Protein AF-A0AAN6M8W4-F1 (afdb_monomer_lite)

pLDDT: mean 87.65, std 9.82, range [48.22, 96.75]

Organism: NCBI:txid2831512

Radius of gyration: 18.32 Å; chains: 1; bounding box: 39×28×46 Å

InterPro domains:
  IPR036514 SGNH hydrolase superfamily [G3DSA:3.40.50.1110] (2-74)

Structure (mmCIF, N/CA/C/O backbone):
data_AF-A0AAN6M8W4-F1
#
_entry.id   AF-A0AAN6M8W4-F1
#
loop_
_atom_site.group_PDB
_atom_site.id
_atom_site.type_symbol
_atom_site.label_atom_id
_atom_site.label_alt_id
_atom_site.label_comp_id
_atom_site.label_asym_id
_atom_site.label_entity_id
_atom_site.label_seq_id
_atom_site.pdbx_PDB_ins_code
_atom_site.Cartn_x
_atom_site.Cartn_y
_atom_site.Cartn_z
_atom_site.occupancy
_atom_site.B_iso_or_equiv
_atom_site.auth_seq_id
_atom_site.auth_comp_id
_atom_site.auth_asym_id
_atom_site.auth_atom_id
_atom_site.pdbx_PDB_model_num
ATOM 1 N N . PHE A 1 1 ? -9.545 3.574 7.868 1.00 83.88 1 PHE A N 1
ATOM 2 C CA . PHE A 1 1 ? -8.987 2.286 8.324 1.00 83.88 1 PHE A CA 1
ATOM 3 C C . PHE A 1 1 ? -7.955 2.455 9.429 1.00 83.88 1 PHE A C 1
ATOM 5 O O . PHE A 1 1 ? -8.169 1.900 10.487 1.00 83.88 1 PHE A O 1
ATOM 12 N N . ASN A 1 2 ? -6.912 3.279 9.284 1.00 94.56 2 ASN A N 1
ATOM 13 C CA . ASN A 1 2 ? -5.973 3.517 10.398 1.00 94.56 2 ASN A CA 1
ATOM 14 C C . ASN A 1 2 ? -6.360 4.687 11.326 1.00 94.56 2 ASN A C 1
ATOM 16 O O . ASN A 1 2 ? -5.513 5.194 12.057 1.00 94.56 2 ASN A O 1
ATOM 20 N N . SER A 1 3 ? -7.607 5.172 11.292 1.00 95.44 3 SER A N 1
ATOM 21 C CA . SER A 1 3 ? -8.020 6.217 12.234 1.00 95.44 3 SER A CA 1
ATOM 22 C C . SER A 1 3 ? -8.085 5.630 13.650 1.00 95.44 3 SER A C 1
ATOM 24 O O . SER A 1 3 ? -8.546 4.496 13.800 1.00 95.44 3 SER A O 1
ATOM 26 N N . PRO A 1 4 ? -7.708 6.382 14.701 1.00 94.94 4 PRO A N 1
ATOM 27 C CA . PRO A 1 4 ? -7.773 5.886 16.078 1.00 94.94 4 PRO A CA 1
ATOM 28 C C . PRO A 1 4 ? -9.161 5.363 16.467 1.00 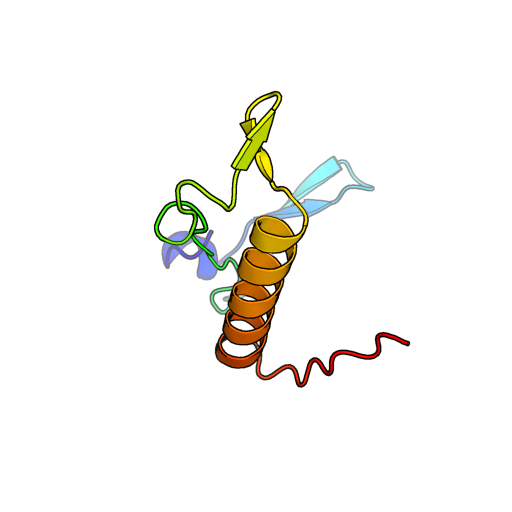94.94 4 PRO A C 1
ATOM 30 O O . PRO A 1 4 ? -9.278 4.356 17.158 1.00 94.94 4 PRO A O 1
ATOM 33 N N . SER A 1 5 ? -10.211 6.019 15.962 1.00 95.25 5 SER A N 1
ATOM 34 C CA . SER A 1 5 ? -11.609 5.625 16.155 1.00 95.25 5 SER A CA 1
ATOM 35 C C . SER A 1 5 ? -11.969 4.282 15.522 1.00 95.25 5 SER A C 1
ATOM 37 O O . SER A 1 5 ? -12.804 3.568 16.058 1.00 95.25 5 SER A O 1
ATOM 39 N N . TYR A 1 6 ? -11.361 3.935 14.388 1.00 94.50 6 TYR A N 1
ATOM 40 C CA . TYR A 1 6 ? -11.596 2.652 13.735 1.00 94.50 6 TYR A CA 1
ATOM 41 C C . TYR A 1 6 ? -10.763 1.555 14.397 1.00 94.50 6 TYR A C 1
ATOM 43 O O . TYR A 1 6 ? -11.269 0.471 14.655 1.00 94.50 6 TYR A O 1
ATOM 51 N N . LEU A 1 7 ? -9.499 1.851 14.714 1.00 96.25 7 LEU A N 1
ATOM 52 C CA . LEU A 1 7 ? -8.560 0.903 15.314 1.00 96.25 7 LEU A CA 1
ATOM 53 C C . LEU A 1 7 ? -8.933 0.485 16.742 1.00 96.25 7 LEU A C 1
ATOM 55 O O . LEU A 1 7 ? -8.458 -0.546 17.205 1.00 96.25 7 LEU A O 1
ATOM 59 N N . SER A 1 8 ? -9.771 1.243 17.455 1.00 96.50 8 SER A N 1
ATOM 60 C CA . SER A 1 8 ? -10.248 0.861 18.791 1.00 96.50 8 SER A CA 1
ATOM 61 C C . SER A 1 8 ? -11.246 -0.300 18.768 1.00 96.50 8 SER A C 1
ATOM 63 O O . SER A 1 8 ? -11.258 -1.094 19.708 1.00 96.50 8 SER A O 1
ATOM 65 N N . ASN A 1 9 ? -12.063 -0.406 17.714 1.00 95.94 9 ASN A N 1
ATOM 66 C CA . ASN A 1 9 ? -13.019 -1.496 17.530 1.00 95.94 9 ASN A CA 1
ATOM 67 C C . ASN A 1 9 ? -13.388 -1.713 16.042 1.00 95.94 9 ASN A C 1
ATOM 69 O O . ASN A 1 9 ? -14.505 -1.369 15.626 1.00 95.94 9 ASN A O 1
ATOM 73 N N . PRO A 1 10 ? -12.467 -2.259 15.222 1.00 95.38 10 PRO A N 1
ATOM 74 C CA . PRO A 1 10 ? -12.684 -2.421 13.789 1.00 95.38 10 PRO A CA 1
ATOM 75 C C . PRO A 1 10 ? -13.957 -3.186 13.438 1.00 95.38 10 PRO A C 1
ATOM 77 O O . PRO A 1 10 ? -14.362 -4.120 14.129 1.00 95.38 10 PRO A O 1
ATOM 80 N N . THR A 1 11 ? -14.563 -2.805 12.317 1.00 94.75 11 THR A N 1
ATOM 81 C CA . THR A 1 11 ? -15.654 -3.565 11.702 1.00 94.75 11 THR A CA 1
ATOM 82 C C . THR A 1 11 ? -15.073 -4.518 10.666 1.00 94.75 11 THR A C 1
ATOM 84 O O . THR A 1 11 ? -14.289 -4.105 9.814 1.00 94.75 11 THR A O 1
ATOM 87 N N . ILE A 1 12 ? -15.454 -5.787 10.728 1.00 93.31 12 ILE A N 1
ATOM 88 C CA . ILE A 1 12 ? -15.083 -6.811 9.752 1.00 93.31 12 ILE A CA 1
ATOM 89 C C . ILE A 1 12 ? -16.321 -7.273 8.992 1.00 93.31 12 ILE A C 1
ATOM 91 O O . ILE A 1 12 ? -17.432 -7.251 9.523 1.00 93.31 12 ILE A O 1
ATOM 95 N N . TYR A 1 13 ? -16.118 -7.677 7.743 1.00 95.12 13 TYR A N 1
ATOM 96 C CA . TYR A 1 13 ? -17.144 -8.294 6.914 1.00 95.12 13 TYR A CA 1
ATOM 97 C C . TYR A 1 13 ? -16.888 -9.796 6.836 1.00 95.12 13 TYR A C 1
ATOM 99 O O . TYR A 1 13 ? -15.793 -10.219 6.461 1.00 95.12 13 TYR A O 1
ATOM 107 N N . ASP A 1 14 ? -17.892 -10.592 7.184 1.00 95.31 14 ASP A N 1
ATOM 108 C CA . ASP A 1 14 ? -17.871 -12.037 6.992 1.00 95.31 14 ASP A CA 1
ATOM 109 C C . ASP A 1 14 ? -18.500 -12.374 5.635 1.00 95.31 14 ASP A C 1
ATOM 111 O O . ASP A 1 14 ? -19.699 -12.185 5.429 1.00 95.31 14 ASP A O 1
ATOM 115 N N . GLY A 1 15 ? -17.684 -12.881 4.709 1.00 94.12 15 GLY A N 1
ATOM 116 C CA . GLY A 1 15 ? -18.127 -13.250 3.365 1.00 94.12 15 GLY A CA 1
ATOM 117 C C . GLY A 1 15 ? -19.031 -14.485 3.308 1.00 94.12 15 GLY A C 1
ATOM 118 O O . GLY A 1 15 ? -19.754 -14.642 2.328 1.00 94.12 15 GLY A O 1
ATOM 119 N N . LEU A 1 16 ? -19.028 -15.340 4.338 1.00 95.31 16 LEU A N 1
ATOM 120 C CA . LEU A 1 16 ? -19.887 -16.526 4.405 1.00 95.31 16 LEU A CA 1
ATOM 121 C C . LEU A 1 16 ? -21.284 -16.168 4.912 1.00 95.31 16 LEU A C 1
ATOM 123 O O . LEU A 1 16 ? -22.281 -16.616 4.354 1.00 95.31 16 LEU A O 1
ATOM 127 N N . THR A 1 17 ? -21.364 -15.347 5.962 1.00 95.69 17 THR A N 1
ATOM 128 C CA . THR A 1 17 ? -22.650 -14.930 6.550 1.00 95.69 17 THR A CA 1
ATOM 129 C C . THR A 1 17 ? -23.184 -13.612 5.986 1.00 95.69 17 THR A C 1
ATOM 131 O O . THR A 1 17 ? -24.311 -13.233 6.302 1.00 95.69 17 THR A O 1
A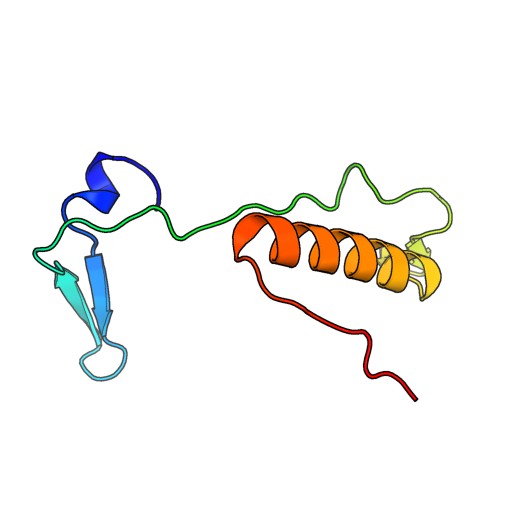TOM 134 N N . GLN A 1 18 ? -22.393 -12.925 5.154 1.00 96.00 18 GLN A N 1
ATOM 135 C CA . GLN A 1 18 ? -22.672 -11.615 4.554 1.00 96.00 18 GLN A CA 1
ATOM 136 C C . GLN A 1 18 ? -23.016 -10.522 5.577 1.00 96.00 18 GLN A C 1
ATOM 138 O O . GLN A 1 18 ? -23.791 -9.607 5.294 1.00 96.00 18 GLN A O 1
ATOM 143 N N . LYS A 1 19 ? -22.448 -10.606 6.783 1.00 96.75 19 LYS A N 1
ATOM 144 C CA . LYS A 1 19 ? -22.726 -9.683 7.890 1.00 96.75 19 LYS A CA 1
ATOM 145 C C . LYS A 1 19 ? -21.488 -8.903 8.297 1.00 96.75 19 LYS A C 1
ATOM 147 O O . LYS A 1 19 ? -20.362 -9.388 8.216 1.00 96.75 19 LYS A O 1
ATOM 152 N N . PHE A 1 20 ? -21.733 -7.696 8.795 1.00 96.00 20 PHE A N 1
ATOM 153 C CA . PHE A 1 20 ? -20.723 -6.889 9.462 1.00 96.00 20 PHE A CA 1
ATOM 154 C C . PHE A 1 20 ? -20.746 -7.162 10.964 1.00 96.00 20 PHE A C 1
ATOM 156 O O . PHE A 1 20 ? -21.816 -7.281 11.565 1.00 96.00 20 PHE A O 1
ATOM 163 N N . SER A 1 21 ? -19.572 -7.243 11.576 1.00 95.50 21 SER A N 1
ATOM 164 C CA . SER A 1 21 ? -19.426 -7.374 13.025 1.00 95.50 21 SER A CA 1
ATOM 165 C C . SER A 1 21 ? -18.232 -6.572 13.529 1.00 95.50 21 SER A C 1
ATOM 167 O O . SER A 1 21 ? -17.319 -6.241 12.774 1.00 95.50 21 SER A O 1
ATOM 169 N N . HIS A 1 22 ? -18.252 -6.227 14.813 1.00 94.88 22 HIS A N 1
ATOM 170 C CA . HIS A 1 22 ? -17.130 -5.577 15.478 1.00 94.88 22 HIS A CA 1
ATOM 171 C C . HIS A 1 22 ? -16.178 -6.617 16.066 1.00 94.88 22 HIS A C 1
ATOM 173 O O . HIS A 1 22 ? -16.617 -7.625 16.620 1.00 94.88 22 HIS A O 1
ATOM 179 N N . THR A 1 23 ? -14.873 -6.360 15.992 1.00 93.00 23 THR A N 1
ATOM 180 C CA . THR A 1 23 ? -13.858 -7.275 16.540 1.00 93.00 23 THR A CA 1
ATOM 181 C C . THR A 1 23 ? -13.800 -7.259 18.069 1.00 93.00 23 THR A C 1
ATOM 183 O O . THR A 1 23 ? -13.224 -8.171 18.662 1.00 93.00 23 THR A O 1
ATOM 186 N N . ASN A 1 24 ? -14.368 -6.230 18.712 1.00 94.06 24 ASN A N 1
ATOM 187 C CA . ASN A 1 24 ? -14.304 -5.956 20.152 1.00 94.06 24 ASN A CA 1
ATOM 188 C C . ASN A 1 24 ? -12.869 -5.931 20.698 1.00 94.06 24 ASN A C 1
ATOM 190 O O . ASN A 1 24 ? -12.620 -6.244 21.862 1.00 94.06 24 ASN A O 1
ATOM 194 N N . ARG A 1 25 ? -11.905 -5.594 19.836 1.00 94.38 25 ARG A N 1
ATOM 195 C CA . ARG A 1 25 ? -10.478 -5.563 20.150 1.00 94.38 25 ARG A CA 1
ATOM 196 C C . ARG A 1 25 ? -9.835 -4.375 19.461 1.00 94.38 25 ARG A C 1
ATOM 198 O O . ARG A 1 25 ? -10.104 -4.116 18.290 1.00 94.38 25 ARG 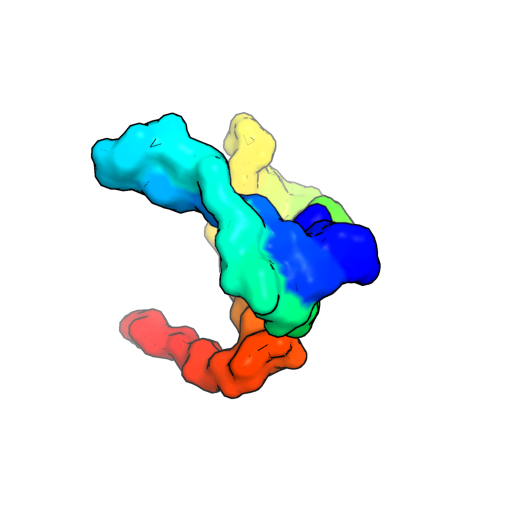A O 1
ATOM 205 N N . LYS A 1 26 ? -8.924 -3.718 20.177 1.00 95.56 26 LYS A N 1
ATOM 206 C CA . LYS A 1 26 ? -8.035 -2.728 19.580 1.00 95.56 26 LYS A CA 1
ATOM 207 C C . LYS A 1 26 ? -7.046 -3.427 18.645 1.00 95.56 26 LYS A C 1
ATOM 209 O O . LYS A 1 26 ? -6.550 -4.504 18.975 1.00 95.56 26 LYS A O 1
ATOM 214 N N . THR A 1 27 ? -6.749 -2.812 17.507 1.00 95.19 27 THR A N 1
ATOM 215 C CA . THR A 1 27 ? -5.771 -3.313 16.538 1.00 95.19 27 THR A CA 1
ATOM 216 C C . THR A 1 27 ? -4.717 -2.261 16.241 1.00 95.19 27 THR A C 1
ATOM 218 O O . THR A 1 27 ? -4.975 -1.059 16.317 1.00 95.19 27 THR A O 1
ATOM 221 N N . GLU A 1 28 ? -3.534 -2.717 15.851 1.00 94.06 28 GLU A N 1
ATOM 222 C CA . GLU A 1 28 ? -2.516 -1.843 15.277 1.00 94.06 28 GLU A CA 1
ATOM 223 C C . GLU A 1 28 ? -2.922 -1.386 13.860 1.00 94.06 28 GLU A C 1
ATOM 225 O O . GLU A 1 28 ? -3.779 -2.023 13.232 1.00 94.06 28 GLU A O 1
ATOM 230 N N . PRO A 1 29 ? -2.353 -0.281 13.344 1.00 94.12 29 PRO A N 1
ATOM 231 C CA . PRO A 1 29 ? -2.524 0.130 11.953 1.00 94.12 29 PRO A CA 1
ATOM 232 C C . PRO A 1 29 ? -2.101 -0.980 10.981 1.00 94.12 29 PRO A C 1
ATOM 234 O O . PRO A 1 29 ? -1.048 -1.585 11.155 1.00 94.12 29 PRO A O 1
ATOM 237 N N . PHE A 1 30 ? -2.901 -1.226 9.943 1.00 92.62 30 PHE A N 1
ATOM 238 C CA . PHE A 1 30 ? -2.681 -2.351 9.016 1.00 92.62 30 PHE A CA 1
ATOM 239 C C . PHE A 1 30 ? -2.866 -1.994 7.535 1.00 92.62 30 PHE A C 1
ATOM 241 O O . PHE A 1 30 ? -2.577 -2.802 6.655 1.00 92.62 30 PHE A O 1
ATOM 248 N N . VAL A 1 31 ? -3.362 -0.791 7.226 1.00 93.81 31 VAL A N 1
ATOM 249 C CA . VAL A 1 31 ? -3.452 -0.299 5.844 1.00 93.81 31 VAL A CA 1
ATOM 250 C C . VAL A 1 31 ? -2.246 0.578 5.544 1.00 93.81 31 VAL A C 1
ATOM 252 O O . VAL A 1 31 ? -1.999 1.549 6.252 1.00 93.81 31 VAL A O 1
ATOM 255 N N . HIS A 1 32 ? -1.513 0.284 4.477 1.00 94.19 32 HIS A N 1
ATOM 256 C CA . HIS A 1 32 ? -0.323 1.042 4.098 1.00 94.19 32 HIS A CA 1
ATOM 257 C C . HIS A 1 32 ? -0.496 1.628 2.697 1.00 94.19 32 HIS A C 1
ATOM 259 O O . HIS A 1 32 ? -1.107 1.006 1.831 1.00 94.19 32 HIS A O 1
ATOM 265 N N . TYR A 1 33 ? 0.016 2.840 2.483 1.00 92.38 33 TYR A N 1
ATOM 266 C CA . TYR A 1 33 ? -0.085 3.543 1.206 1.00 92.38 33 TYR A CA 1
ATOM 267 C C . TYR A 1 33 ? 1.287 3.627 0.540 1.00 92.38 33 TYR A C 1
ATOM 269 O O . TYR A 1 33 ? 2.242 4.123 1.138 1.00 92.38 33 TYR A O 1
ATOM 277 N N . PHE A 1 3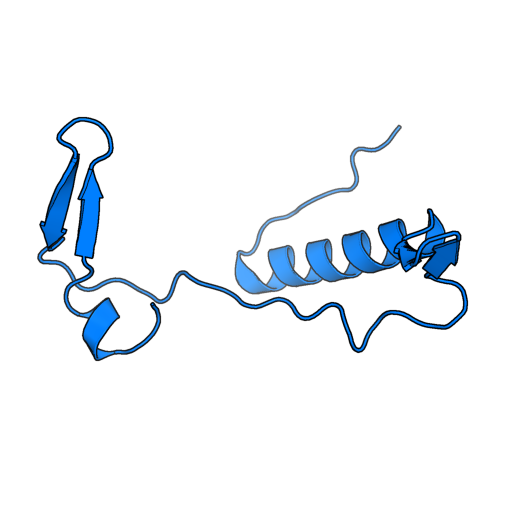4 ? 1.364 3.159 -0.703 1.00 92.12 34 PHE A N 1
ATOM 278 C CA . PHE A 1 34 ? 2.554 3.228 -1.539 1.00 92.12 34 PHE A CA 1
ATOM 279 C C . PHE A 1 34 ? 2.239 4.023 -2.809 1.00 92.12 34 PHE A C 1
ATOM 281 O O . PHE A 1 34 ? 1.451 3.592 -3.646 1.00 92.12 34 PHE A O 1
ATOM 288 N N . ASP A 1 35 ? 2.853 5.198 -2.933 1.00 88.69 35 ASP A N 1
ATOM 289 C CA . ASP A 1 35 ? 2.659 6.109 -4.063 1.00 88.69 35 ASP A CA 1
ATOM 290 C C . ASP A 1 35 ? 3.618 5.789 -5.221 1.00 88.69 35 ASP A C 1
ATOM 292 O O . ASP A 1 35 ? 4.840 5.822 -5.056 1.00 88.69 35 ASP A O 1
ATOM 296 N N . THR A 1 36 ? 3.093 5.523 -6.412 1.00 82.38 36 THR A N 1
ATOM 297 C CA . THR A 1 36 ? 3.893 5.288 -7.625 1.00 82.38 36 THR A CA 1
ATOM 298 C C . THR A 1 36 ? 4.045 6.532 -8.501 1.00 82.38 36 THR A C 1
ATOM 300 O O . THR A 1 36 ? 4.971 6.590 -9.310 1.00 82.38 36 THR A O 1
ATOM 303 N N . ALA A 1 37 ? 3.207 7.558 -8.326 1.00 74.50 37 ALA A N 1
ATOM 304 C CA . ALA A 1 37 ? 3.080 8.669 -9.269 1.00 74.50 37 ALA A CA 1
ATOM 305 C C . ALA A 1 37 ? 4.347 9.530 -9.352 1.00 74.50 37 ALA A C 1
ATOM 307 O O . ALA A 1 37 ? 4.766 9.927 -10.434 1.00 74.50 37 ALA A O 1
ATOM 308 N N . ARG A 1 38 ? 5.013 9.780 -8.218 1.00 65.44 38 ARG A N 1
ATOM 309 C CA . ARG A 1 38 ? 6.238 10.605 -8.170 1.00 65.44 38 ARG A CA 1
ATOM 310 C C . ARG A 1 38 ? 7.509 9.898 -8.654 1.00 65.44 38 ARG A C 1
ATOM 312 O O . ARG A 1 38 ? 8.582 10.493 -8.597 1.00 65.44 38 ARG A O 1
ATOM 319 N N . ARG A 1 39 ? 7.421 8.633 -9.074 1.00 67.69 39 ARG A N 1
ATOM 320 C CA . ARG A 1 39 ? 8.590 7.796 -9.405 1.00 67.69 39 ARG A CA 1
ATOM 321 C C . ARG A 1 39 ? 8.652 7.381 -10.872 1.00 67.69 39 ARG A C 1
ATOM 323 O O . ARG A 1 39 ? 9.686 6.880 -11.302 1.00 67.69 39 ARG A O 1
ATOM 330 N N . LEU A 1 40 ? 7.580 7.606 -11.627 1.00 76.62 40 LEU A N 1
ATOM 331 C CA . LEU A 1 40 ? 7.504 7.294 -13.050 1.00 76.62 40 LEU A CA 1
ATOM 332 C C . LEU A 1 40 ? 7.918 8.517 -13.878 1.00 76.62 40 LEU A C 1
ATOM 334 O O . LEU A 1 40 ? 7.443 9.626 -13.648 1.00 76.62 40 LEU A O 1
ATOM 338 N N . GLN A 1 41 ? 8.826 8.315 -14.826 1.00 74.69 41 GLN A N 1
ATOM 339 C CA . GLN A 1 41 ? 9.361 9.317 -15.744 1.00 74.69 41 GLN A CA 1
ATOM 340 C C . GLN A 1 41 ? 9.019 8.975 -17.202 1.00 74.69 41 GLN A C 1
ATOM 342 O O . GLN A 1 41 ? 8.442 7.932 -17.497 1.00 74.69 41 GLN A O 1
ATOM 347 N N . HIS A 1 42 ? 9.403 9.866 -18.126 1.00 68.06 42 HIS A N 1
ATOM 348 C CA . HIS A 1 42 ? 9.099 9.798 -19.563 1.00 68.06 42 HIS A CA 1
ATOM 349 C C . HIS A 1 42 ? 9.436 8.449 -20.232 1.00 68.06 42 HIS A C 1
ATOM 351 O O . HIS A 1 42 ? 8.754 8.062 -21.171 1.00 68.06 42 HIS A O 1
A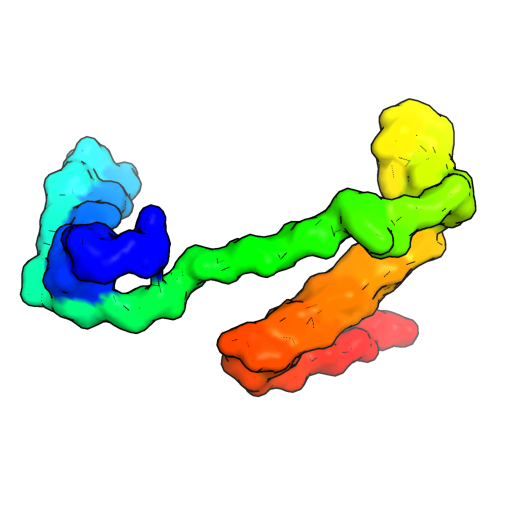TOM 357 N N . ASN A 1 43 ? 10.418 7.706 -19.711 1.00 70.69 43 ASN A N 1
ATOM 358 C CA . ASN A 1 43 ? 10.847 6.410 -20.252 1.00 70.69 43 ASN A CA 1
ATOM 359 C C . ASN A 1 43 ? 10.266 5.194 -19.507 1.00 70.69 43 ASN A C 1
ATOM 361 O O . ASN A 1 43 ? 10.690 4.071 -19.756 1.00 70.69 43 ASN A O 1
ATOM 365 N N . ASP A 1 44 ? 9.336 5.396 -18.572 1.00 76.06 44 ASP A N 1
ATOM 366 C CA . ASP A 1 44 ? 8.699 4.307 -17.819 1.00 76.06 44 ASP A CA 1
ATOM 367 C C . ASP A 1 44 ? 7.307 3.951 -18.369 1.00 76.06 44 ASP A C 1
ATOM 369 O O . ASP A 1 44 ? 6.738 2.927 -17.990 1.00 76.06 44 ASP A O 1
ATOM 373 N N . ILE A 1 45 ? 6.757 4.784 -19.259 1.00 78.50 45 ILE A N 1
ATOM 374 C CA . ILE A 1 45 ? 5.392 4.687 -19.787 1.00 78.50 45 ILE A CA 1
ATOM 375 C C . ILE A 1 45 ? 5.459 4.509 -21.306 1.00 78.50 45 ILE A C 1
ATOM 377 O O . ILE A 1 45 ? 6.045 5.328 -22.010 1.00 78.50 45 ILE A O 1
ATOM 381 N N . GLY A 1 46 ? 4.855 3.437 -21.809 1.00 80.75 46 GLY A N 1
ATOM 382 C CA . GLY A 1 46 ? 4.773 3.127 -23.231 1.00 80.75 46 GLY A CA 1
ATOM 383 C C . GLY A 1 46 ? 3.446 3.529 -23.877 1.00 80.75 46 GLY A C 1
ATOM 384 O O . GLY A 1 46 ? 2.638 4.261 -23.292 1.00 80.75 46 GLY A O 1
ATOM 385 N N . PRO A 1 47 ? 3.191 3.031 -25.102 1.00 77.94 47 PRO A N 1
ATOM 386 C CA . PRO A 1 47 ? 1.932 3.247 -25.803 1.00 77.94 47 PRO A CA 1
ATOM 387 C C . PRO A 1 47 ? 0.725 2.860 -24.937 1.00 77.94 47 PRO A C 1
ATOM 389 O O . PRO A 1 47 ? 0.780 1.912 -24.157 1.00 77.94 47 PRO A O 1
ATOM 392 N N . GLN A 1 48 ? -0.384 3.585 -25.093 1.00 83.62 48 GLN A N 1
ATOM 393 C CA . GLN A 1 48 ? -1.613 3.406 -24.304 1.00 83.62 48 GLN A CA 1
ATOM 394 C C . GLN A 1 48 ? -1.478 3.720 -22.801 1.00 83.62 48 GLN A C 1
ATOM 396 O O . GLN A 1 48 ? -2.334 3.299 -22.032 1.00 83.62 48 GLN A O 1
ATOM 401 N N . TRP A 1 49 ? -0.446 4.461 -22.377 1.00 79.88 49 TRP A N 1
ATOM 402 C CA . TRP A 1 49 ? -0.257 4.888 -20.979 1.00 79.88 49 TRP A CA 1
ATOM 403 C C . TRP A 1 49 ? 0.002 3.745 -19.984 1.00 79.88 49 TRP A C 1
ATOM 405 O O . TRP A 1 49 ? -0.206 3.904 -18.782 1.00 79.88 49 TRP A O 1
ATOM 415 N N . HIS A 1 50 ? 0.486 2.601 -20.473 1.00 84.62 50 HIS A N 1
ATOM 416 C CA . HIS A 1 50 ? 0.876 1.467 -19.634 1.00 84.62 50 HIS A CA 1
ATOM 417 C C . HIS A 1 50 ? 2.366 1.521 -19.288 1.00 84.62 50 HIS A C 1
ATOM 419 O O . HIS A 1 50 ? 3.169 2.058 -20.051 1.00 84.62 50 HIS A O 1
ATOM 425 N N . LEU A 1 51 ? 2.745 0.935 -18.148 1.00 83.19 51 LEU A N 1
ATOM 426 C CA . LEU A 1 51 ? 4.154 0.737 -17.808 1.00 83.19 51 LEU A CA 1
ATOM 427 C C . LEU A 1 51 ? 4.815 -0.180 -18.838 1.00 83.19 51 LEU A C 1
ATOM 429 O O . LEU A 1 51 ? 4.268 -1.230 -19.171 1.00 83.19 51 LEU A O 1
ATOM 433 N N . ILE A 1 52 ? 6.001 0.202 -19.300 1.00 86.19 52 ILE A N 1
ATOM 434 C CA . ILE A 1 52 ? 6.900 -0.707 -20.028 1.00 86.19 52 ILE A CA 1
ATOM 435 C C . ILE A 1 52 ? 7.842 -1.404 -19.049 1.00 86.19 52 ILE A C 1
ATOM 437 O O . ILE A 1 52 ? 7.905 -1.015 -17.884 1.00 86.19 52 ILE A O 1
ATOM 441 N N . ASP A 1 53 ? 8.590 -2.411 -19.503 1.00 84.75 53 ASP A N 1
ATOM 442 C CA . ASP A 1 53 ? 9.419 -3.270 -18.642 1.00 84.75 53 ASP A CA 1
ATOM 443 C C . ASP A 1 53 ? 10.308 -2.482 -17.669 1.00 84.75 53 ASP A C 1
ATOM 445 O O . ASP A 1 53 ? 10.349 -2.780 -16.477 1.00 84.75 53 ASP A O 1
ATOM 449 N N . VAL A 1 54 ? 10.951 -1.408 -18.143 1.00 86.12 54 VAL A N 1
ATOM 450 C CA . VAL A 1 54 ? 11.775 -0.515 -17.306 1.00 86.12 54 VAL A CA 1
ATOM 451 C C . VAL A 1 54 ? 10.947 0.144 -16.194 1.00 86.12 54 VAL A C 1
ATOM 453 O O . VAL A 1 54 ? 11.365 0.169 -15.034 1.00 86.12 54 VAL A O 1
ATOM 456 N N . GLY A 1 55 ? 9.745 0.619 -16.523 1.00 87.44 55 GLY A N 1
ATOM 457 C CA . GLY A 1 55 ? 8.804 1.183 -15.559 1.00 87.44 55 GLY A CA 1
ATOM 458 C C . GLY A 1 55 ? 8.280 0.146 -14.565 1.00 87.44 55 GLY A C 1
ATOM 459 O O . GLY A 1 55 ? 8.206 0.423 -13.367 1.00 87.44 55 GLY A O 1
ATOM 460 N N . ALA A 1 56 ? 7.981 -1.069 -15.029 1.00 88.69 56 ALA A N 1
ATOM 461 C CA . ALA A 1 56 ? 7.540 -2.174 -14.181 1.00 88.69 56 ALA A CA 1
ATOM 462 C C . ALA A 1 56 ? 8.632 -2.595 -13.184 1.00 88.69 56 ALA A C 1
ATOM 464 O O . ALA A 1 56 ? 8.360 -2.701 -11.987 1.00 88.69 56 ALA A O 1
ATOM 465 N N . VAL A 1 57 ? 9.882 -2.747 -13.639 1.00 88.94 57 VAL A N 1
ATOM 466 C CA . VAL A 1 57 ? 11.039 -3.058 -12.780 1.00 88.94 57 VAL A CA 1
ATOM 467 C C . VAL A 1 57 ? 11.279 -1.954 -11.752 1.00 88.94 57 VAL A C 1
ATOM 469 O O . VAL A 1 57 ? 11.539 -2.244 -10.581 1.00 88.94 57 VAL A O 1
ATOM 472 N N . LYS A 1 58 ? 11.151 -0.683 -12.147 1.00 89.69 58 LYS A N 1
ATOM 473 C CA . LYS A 1 58 ? 11.285 0.450 -11.224 1.00 89.69 58 LYS A CA 1
ATOM 474 C C . LYS A 1 58 ? 10.219 0.411 -10.127 1.00 89.69 58 LYS A C 1
ATOM 476 O O . LYS A 1 58 ? 10.555 0.509 -8.945 1.00 89.69 58 LYS A O 1
ATOM 481 N N . VAL A 1 59 ? 8.948 0.220 -10.491 1.00 90.62 59 VAL A N 1
ATOM 482 C CA . VAL A 1 59 ? 7.850 0.092 -9.516 1.00 90.62 59 VAL A CA 1
ATOM 483 C C . VAL A 1 59 ? 8.076 -1.105 -8.598 1.00 90.62 59 VAL A C 1
ATOM 485 O O . VAL A 1 59 ? 7.974 -0.951 -7.381 1.00 90.62 59 VAL A O 1
ATOM 488 N N . ALA A 1 60 ? 8.438 -2.264 -9.154 1.00 89.88 60 ALA A N 1
ATOM 489 C CA . ALA A 1 60 ? 8.719 -3.471 -8.385 1.00 89.88 60 ALA A CA 1
ATOM 490 C C . ALA A 1 60 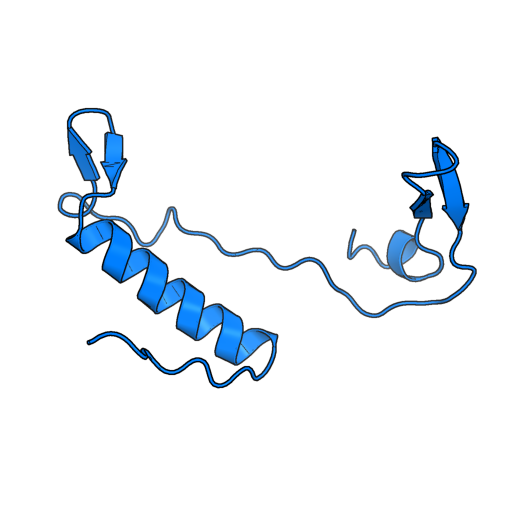? 9.851 -3.252 -7.372 1.00 89.88 60 ALA A C 1
ATOM 492 O O . ALA A 1 60 ? 9.700 -3.599 -6.204 1.00 89.88 60 ALA A O 1
ATOM 493 N N . SER A 1 61 ? 10.945 -2.604 -7.782 1.00 89.69 61 SER A N 1
ATOM 494 C CA . SER A 1 61 ? 12.094 -2.323 -6.910 1.00 89.69 61 SER A CA 1
ATOM 495 C C . SER A 1 61 ? 11.712 -1.420 -5.733 1.00 89.69 61 SER A C 1
ATOM 497 O O . SER A 1 61 ? 12.055 -1.701 -4.583 1.00 89.69 61 SER A O 1
ATOM 499 N N . HIS A 1 62 ? 10.942 -0.359 -5.991 1.00 91.75 62 HIS A N 1
ATOM 500 C CA . HIS A 1 62 ? 10.468 0.529 -4.930 1.00 91.75 62 HIS A CA 1
ATOM 501 C C . HIS A 1 62 ? 9.430 -0.134 -4.017 1.00 91.75 62 HIS A C 1
ATOM 503 O O . HIS A 1 62 ? 9.445 0.108 -2.809 1.00 91.75 62 HIS A O 1
ATOM 509 N N . LEU A 1 63 ? 8.548 -0.976 -4.563 1.00 92.25 63 LEU A N 1
ATOM 510 C CA . LEU A 1 63 ? 7.579 -1.731 -3.772 1.00 92.25 63 LEU A CA 1
ATOM 511 C C . LEU A 1 63 ? 8.284 -2.751 -2.870 1.00 92.25 63 LEU A C 1
ATOM 513 O O . LEU A 1 63 ? 7.931 -2.875 -1.701 1.00 92.25 63 LEU A O 1
ATOM 517 N N . LEU A 1 64 ? 9.316 -3.428 -3.376 1.00 92.31 64 LEU A N 1
ATOM 518 C CA . LEU A 1 64 ? 10.125 -4.371 -2.606 1.00 92.31 64 LEU A CA 1
ATOM 519 C C . LEU A 1 64 ? 10.763 -3.687 -1.393 1.00 92.31 64 LEU A C 1
ATOM 521 O O . LEU A 1 64 ? 10.667 -4.184 -0.271 1.00 92.31 64 LEU A O 1
ATOM 525 N N . GLN A 1 65 ? 11.368 -2.517 -1.611 1.00 91.31 65 GLN A N 1
ATOM 526 C CA . GLN A 1 65 ? 11.942 -1.713 -0.536 1.00 91.31 65 GLN A CA 1
ATOM 527 C C . GLN A 1 65 ? 10.871 -1.265 0.466 1.00 91.31 65 GLN A C 1
ATOM 529 O O . GLN A 1 65 ? 11.078 -1.370 1.673 1.00 91.31 65 GLN A O 1
ATOM 534 N N . PHE A 1 66 ? 9.717 -0.799 -0.017 1.00 93.44 66 PHE A N 1
ATOM 535 C CA . PHE A 1 66 ? 8.602 -0.411 0.842 1.00 93.44 66 PHE A CA 1
ATOM 536 C C . PHE A 1 66 ? 8.122 -1.571 1.722 1.00 93.44 66 PHE A C 1
ATOM 538 O O . PHE A 1 66 ? 7.940 -1.387 2.923 1.00 93.44 66 PHE A O 1
ATOM 545 N N . VAL A 1 67 ? 7.963 -2.768 1.153 1.00 94.19 67 VAL A N 1
ATOM 546 C CA . VAL A 1 67 ? 7.533 -3.969 1.881 1.00 94.19 67 VAL A CA 1
ATOM 547 C C . VAL A 1 67 ? 8.577 -4.395 2.915 1.00 94.19 67 VAL A C 1
ATOM 549 O O . VAL A 1 67 ? 8.216 -4.650 4.063 1.00 94.19 67 VAL A O 1
ATOM 552 N N . ARG A 1 68 ? 9.869 -4.375 2.559 1.00 93.44 68 ARG A N 1
ATOM 553 C CA . ARG A 1 68 ? 10.976 -4.607 3.503 1.00 93.44 68 ARG A CA 1
ATOM 554 C C . ARG A 1 68 ? 10.915 -3.645 4.690 1.00 93.44 68 ARG A C 1
ATOM 556 O O . ARG A 1 68 ? 10.930 -4.084 5.832 1.00 93.44 68 ARG A O 1
ATOM 563 N N . MET A 1 69 ? 10.786 -2.342 4.435 1.00 93.12 69 MET A N 1
ATOM 564 C CA . MET A 1 69 ? 10.749 -1.325 5.494 1.00 93.12 69 MET A CA 1
ATOM 565 C C . MET A 1 69 ? 9.472 -1.374 6.342 1.00 93.12 69 MET A C 1
ATOM 567 O O . MET A 1 69 ? 9.519 -1.072 7.529 1.00 93.12 69 MET A O 1
ATOM 571 N N . THR A 1 70 ? 8.335 -1.729 5.743 1.00 93.88 70 THR A N 1
ATOM 572 C CA . THR A 1 70 ? 7.030 -1.695 6.422 1.00 93.88 70 THR A CA 1
ATOM 573 C C . THR A 1 70 ? 6.774 -2.958 7.239 1.00 93.88 70 THR A C 1
ATOM 575 O O . THR A 1 70 ? 6.210 -2.876 8.326 1.00 93.88 70 THR A O 1
ATOM 578 N N . PHE A 1 71 ? 7.183 -4.122 6.727 1.00 93.56 71 PHE A N 1
ATOM 579 C CA . PHE A 1 71 ? 6.831 -5.421 7.305 1.00 93.56 71 PHE A CA 1
ATOM 580 C C . PHE A 1 71 ? 8.042 -6.243 7.765 1.00 93.56 71 PHE A C 1
ATOM 582 O O . PHE A 1 71 ? 7.857 -7.307 8.350 1.00 93.56 71 PHE A O 1
ATOM 589 N N . GLY A 1 72 ? 9.273 -5.790 7.497 1.00 92.44 72 GLY A N 1
ATOM 590 C CA . GLY A 1 72 ? 10.492 -6.541 7.818 1.00 92.44 72 GLY A CA 1
ATOM 591 C C . GLY A 1 72 ? 10.665 -7.808 6.976 1.00 92.44 72 GLY A C 1
ATOM 592 O O . GLY A 1 72 ? 11.341 -8.741 7.398 1.00 92.44 72 GLY A O 1
ATOM 593 N N . TRP A 1 73 ? 10.007 -7.890 5.817 1.00 91.62 73 TRP A N 1
ATOM 594 C CA . TRP A 1 73 ? 10.052 -9.080 4.970 1.00 91.62 73 TRP A CA 1
ATOM 595 C C . TRP A 1 73 ? 11.292 -9.078 4.089 1.00 91.62 73 TRP A C 1
ATOM 597 O O . TRP A 1 73 ? 11.421 -8.232 3.205 1.00 91.62 73 TRP A O 1
ATOM 607 N N . GLU A 1 74 ? 12.155 -10.075 4.265 1.00 87.75 74 GLU A N 1
ATOM 608 C CA . GLU A 1 74 ? 13.265 -10.327 3.350 1.00 87.75 74 GLU A CA 1
ATOM 609 C C . GLU A 1 74 ? 12.747 -10.964 2.061 1.00 87.75 74 GLU A C 1
ATOM 611 O O . GLU A 1 74 ? 12.557 -12.175 1.938 1.00 87.75 74 GLU A O 1
ATOM 616 N N . LEU A 1 75 ? 12.456 -10.103 1.091 1.00 81.31 75 LEU A N 1
ATOM 617 C CA . LEU A 1 75 ? 12.023 -10.510 -0.235 1.00 81.31 75 LEU A CA 1
ATOM 618 C C . LEU A 1 75 ? 13.223 -10.506 -1.172 1.00 81.31 75 LEU A C 1
ATOM 620 O O . LEU A 1 75 ? 13.633 -9.449 -1.654 1.00 81.31 75 LEU A O 1
ATOM 624 N N . GLU A 1 76 ? 13.808 -11.672 -1.408 1.00 77.06 76 GLU A N 1
ATOM 625 C CA . GLU A 1 76 ? 14.861 -11.827 -2.408 1.00 77.06 76 GLU A CA 1
ATOM 626 C C . GLU A 1 76 ? 14.271 -11.987 -3.808 1.00 77.06 76 GLU A C 1
ATOM 628 O O . GLU A 1 76 ? 13.253 -12.660 -4.007 1.00 77.06 76 GLU A O 1
ATOM 633 N N . ALA A 1 77 ? 14.926 -11.371 -4.791 1.00 67.75 77 ALA A N 1
ATOM 634 C CA . ALA A 1 77 ? 14.604 -11.579 -6.191 1.00 67.75 77 ALA A CA 1
ATOM 635 C C . ALA A 1 77 ? 15.023 -13.002 -6.582 1.00 67.75 77 ALA A C 1
ATOM 637 O O . ALA A 1 77 ? 16.146 -13.235 -7.008 1.00 67.75 77 ALA A O 1
ATOM 638 N N . ARG A 1 78 ? 14.112 -13.966 -6.427 1.00 67.31 78 ARG A N 1
ATOM 639 C CA . ARG A 1 78 ? 14.294 -15.356 -6.881 1.00 67.31 78 ARG A CA 1
ATOM 640 C C . ARG A 1 78 ? 13.925 -15.527 -8.357 1.00 67.31 78 ARG A C 1
ATOM 642 O O . ARG A 1 78 ? 13.261 -16.494 -8.721 1.00 67.31 78 ARG A O 1
ATOM 649 N N . GLY A 1 79 ? 14.275 -14.540 -9.181 1.00 63.31 79 GLY A N 1
ATOM 650 C CA . GLY A 1 79 ? 14.190 -14.694 -10.633 1.00 63.31 79 GLY A CA 1
ATOM 651 C C . GLY A 1 79 ? 15.198 -15.748 -11.118 1.00 63.31 79 GLY A C 1
ATOM 652 O O . GLY A 1 79 ? 16.118 -16.064 -10.362 1.00 63.31 79 GLY A O 1
ATOM 653 N N . PRO A 1 80 ? 15.018 -16.319 -12.323 1.00 48.22 80 PRO A N 1
ATOM 654 C CA . PRO A 1 80 ? 16.064 -17.120 -12.959 1.00 48.22 80 PRO A CA 1
ATOM 655 C C . PRO A 1 80 ? 17.369 -16.332 -13.137 1.00 48.22 80 PRO A C 1
ATOM 657 O O . PRO A 1 80 ? 17.300 -15.087 -13.272 1.00 48.22 80 PRO A O 1
#

Secondary structure (DSSP, 8-state):
--SHHHHTS-EEEETTTTEEEE--S-----------GGG--TTTB-GGGPBPHHHHHHHHHHHHHHHHHHH---------

Sequence (80 aa):
FNSPSYLSNPTIYDGLTQKFSHTNRKTEPFVHYFDTARRLQHNDIGPQWHLIDVGAVKVASHLLQFVRMTFGWELEARGP

Foldseek 3Di:
DQDQVCQQWPWDADPVVRDIDTPNHHDHDDDDDDDLPVQDDPQQADPPRDGDPVVVVSSVVSVQVVCCVPPVDPDDPPDD